Protein AF-A0A2M8SA38-F1 (afdb_monomer)

Secondary structure (DSSP, 8-state):
---S-----SSPPPHHHHHHHHHHHHTTS--GGGS---SS-----HHHHHHHHHHHHHHTT--TT-TTT-HHHHHHHHHHHHHHHHHTT--TT------SSHHHHHHHHHHHHH-

Structure (mmCIF, N/CA/C/O backbone):
data_AF-A0A2M8SA38-F1
#
_entry.id   AF-A0A2M8SA38-F1
#
loop_
_atom_site.group_PDB
_atom_site.id
_atom_site.type_symbol
_atom_site.label_atom_id
_atom_site.label_alt_id
_atom_site.label_comp_id
_atom_site.label_asym_id
_atom_site.label_entity_id
_atom_site.label_seq_id
_atom_site.pdbx_PDB_ins_code
_atom_site.Cartn_x
_atom_site.Cartn_y
_atom_site.Cartn_z
_atom_site.occupancy
_atom_site.B_iso_or_equiv
_atom_site.auth_seq_id
_atom_site.auth_comp_id
_atom_site.auth_asym_id
_atom_site.auth_atom_id
_atom_site.pdbx_PDB_model_num
ATOM 1 N N . MET A 1 1 ? -2.629 -18.648 -23.300 1.00 51.19 1 MET A N 1
ATOM 2 C CA . MET A 1 1 ? -1.494 -18.532 -22.359 1.00 51.19 1 MET A CA 1
ATOM 3 C C . MET A 1 1 ? -0.257 -18.983 -23.109 1.00 51.19 1 MET A C 1
ATOM 5 O O . MET A 1 1 ? -0.339 -20.027 -23.747 1.00 51.19 1 MET A O 1
ATOM 9 N N . SER A 1 2 ? 0.816 -18.188 -23.140 1.00 58.19 2 SER A N 1
ATOM 10 C CA . SER A 1 2 ? 2.061 -18.626 -23.776 1.00 58.19 2 SER A CA 1
ATOM 11 C C . SER A 1 2 ? 2.614 -19.830 -23.012 1.00 58.19 2 SER A C 1
ATOM 13 O O . SER A 1 2 ? 2.651 -19.846 -21.786 1.00 58.19 2 SER A O 1
ATOM 15 N N . THR A 1 3 ? 2.986 -20.866 -23.752 1.00 64.19 3 THR A N 1
ATOM 16 C CA . THR A 1 3 ? 3.546 -22.127 -23.243 1.00 64.19 3 THR A CA 1
ATOM 17 C C . THR A 1 3 ? 5.070 -22.083 -23.095 1.00 64.19 3 THR A C 1
ATOM 19 O O . THR A 1 3 ? 5.690 -23.110 -22.839 1.00 64.19 3 THR A O 1
ATOM 22 N N . GLU A 1 4 ? 5.692 -20.917 -23.273 1.00 79.88 4 GLU A N 1
ATOM 23 C CA . GLU A 1 4 ? 7.136 -20.748 -23.117 1.00 79.88 4 GLU A CA 1
ATOM 24 C C . GLU A 1 4 ? 7.517 -20.530 -21.651 1.00 79.88 4 GLU A C 1
ATOM 26 O O . GLU A 1 4 ? 6.933 -19.704 -20.948 1.00 79.88 4 GLU A O 1
ATOM 31 N N . ILE A 1 5 ? 8.537 -21.262 -21.202 1.00 83.12 5 ILE A N 1
ATOM 32 C CA . ILE A 1 5 ? 9.162 -21.050 -19.898 1.00 83.12 5 ILE A CA 1
ATOM 33 C C . ILE A 1 5 ? 9.944 -19.737 -19.971 1.00 83.12 5 ILE A C 1
ATOM 35 O O . ILE A 1 5 ? 10.973 -19.649 -20.637 1.00 83.12 5 ILE A O 1
ATOM 39 N N . LEU A 1 6 ? 9.454 -18.716 -19.272 1.00 89.81 6 LEU A N 1
ATOM 40 C CA . LEU A 1 6 ? 10.158 -17.447 -19.123 1.00 89.81 6 LEU A CA 1
ATOM 41 C C . LEU A 1 6 ? 11.369 -17.634 -18.196 1.00 89.81 6 LEU A C 1
ATOM 43 O O . LEU A 1 6 ? 11.234 -18.121 -17.075 1.00 89.81 6 LEU A O 1
ATOM 47 N N . SER A 1 7 ? 12.552 -17.220 -18.652 1.00 93.19 7 SER A N 1
ATOM 48 C CA . SER A 1 7 ? 13.783 -17.178 -17.852 1.00 93.19 7 SER A CA 1
ATOM 49 C C . SER A 1 7 ? 14.232 -15.738 -17.613 1.00 93.19 7 SER A C 1
ATOM 51 O O . SER A 1 7 ? 13.957 -14.857 -18.429 1.00 93.19 7 SER A O 1
ATOM 53 N N . LEU A 1 8 ? 14.993 -15.496 -16.540 1.00 94.44 8 LEU A N 1
ATOM 54 C CA . LEU A 1 8 ? 15.639 -14.198 -16.337 1.00 94.44 8 LEU A CA 1
ATOM 55 C C . LEU A 1 8 ? 16.523 -13.859 -17.559 1.00 94.44 8 LEU A C 1
ATOM 57 O O . LEU A 1 8 ? 17.285 -14.724 -18.004 1.00 94.44 8 LEU A O 1
ATOM 61 N N . PRO A 1 9 ? 16.453 -12.635 -18.119 1.00 93.12 9 PRO A N 1
ATOM 62 C CA . 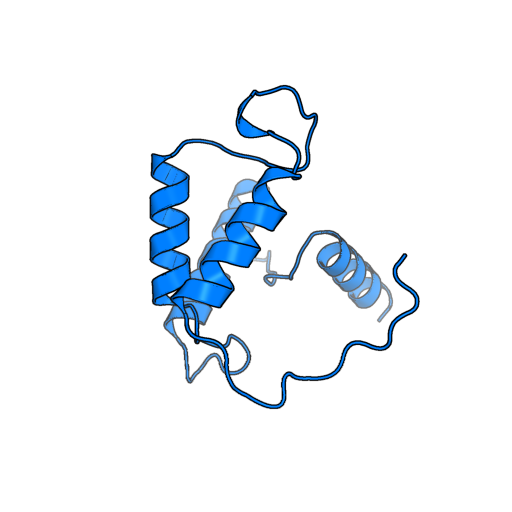PRO A 1 9 ? 17.306 -12.254 -19.236 1.00 93.12 9 PRO A CA 1
ATOM 63 C C . PRO A 1 9 ? 18.787 -12.388 -18.869 1.00 93.12 9 PRO A C 1
ATOM 65 O O . PRO A 1 9 ? 19.218 -11.901 -17.827 1.00 93.12 9 PRO A O 1
ATOM 68 N N . GLN A 1 10 ? 19.592 -12.984 -19.754 1.00 95.56 10 GLN A N 1
ATOM 69 C CA . GLN A 1 10 ? 21.042 -13.116 -19.536 1.00 95.56 10 GLN A CA 1
ATOM 70 C C . GLN A 1 10 ? 21.765 -11.762 -19.455 1.00 95.56 10 GLN A C 1
ATOM 72 O O . GLN A 1 10 ? 22.874 -11.674 -18.932 1.00 95.56 10 GLN A O 1
ATOM 77 N N . LYS A 1 11 ? 21.155 -10.702 -19.997 1.00 95.62 11 LYS A N 1
ATOM 78 C CA . LYS A 1 11 ? 21.671 -9.334 -19.966 1.00 95.62 11 LYS A CA 1
ATOM 79 C C . LYS A 1 11 ? 20.616 -8.407 -19.382 1.00 95.62 11 LYS A C 1
ATOM 81 O O . LYS A 1 11 ? 19.455 -8.452 -19.787 1.00 95.62 11 LYS A O 1
ATOM 86 N N . GLY A 1 12 ? 21.045 -7.550 -18.458 1.00 96.62 12 GLY A N 1
ATOM 87 C CA . GLY A 1 12 ? 20.200 -6.504 -17.900 1.00 96.62 12 GLY A CA 1
ATOM 88 C C . GLY A 1 12 ? 19.702 -5.568 -18.997 1.00 96.62 12 GLY A C 1
ATOM 89 O O . GLY A 1 12 ? 20.463 -5.156 -19.872 1.00 96.62 12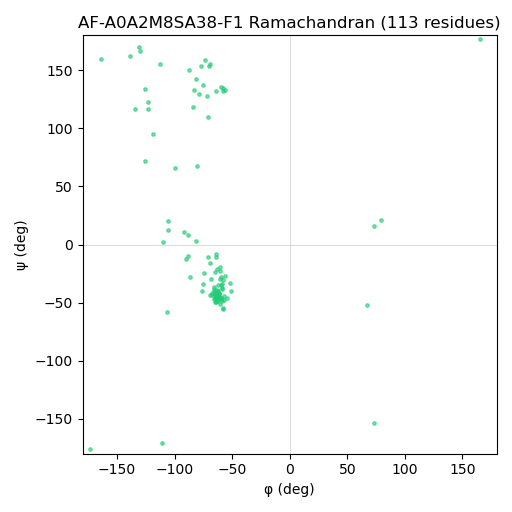 GLY A O 1
ATOM 90 N N . ARG A 1 13 ? 18.412 -5.246 -18.943 1.00 97.12 13 ARG A N 1
ATOM 91 C CA . ARG A 1 13 ? 17.785 -4.285 -19.849 1.00 97.12 13 ARG A CA 1
ATOM 92 C C . ARG A 1 13 ? 17.919 -2.881 -19.290 1.00 97.12 13 ARG A C 1
ATOM 94 O O . ARG A 1 13 ? 17.942 -2.672 -18.077 1.00 97.12 13 ARG A O 1
ATOM 101 N N . THR A 1 14 ? 17.978 -1.904 -20.177 1.00 98.12 14 THR A N 1
ATOM 102 C CA . THR A 1 14 ? 18.001 -0.500 -19.780 1.00 98.12 14 THR A CA 1
ATOM 103 C C . THR A 1 14 ? 16.646 -0.075 -19.211 1.00 98.12 14 THR A C 1
ATOM 105 O O . THR A 1 14 ? 15.587 -0.570 -19.607 1.00 98.12 14 THR A O 1
ATOM 108 N N . LYS A 1 15 ? 16.655 0.938 -18.334 1.00 98.12 15 LYS A N 1
ATOM 109 C CA . LYS A 1 15 ? 15.432 1.586 -17.826 1.00 98.12 15 LYS A CA 1
ATOM 110 C C . LYS A 1 15 ? 14.484 2.004 -18.959 1.00 98.12 15 LYS A C 1
ATOM 112 O O . LYS A 1 15 ? 13.272 1.863 -18.831 1.00 98.12 15 LYS A O 1
ATOM 117 N N . LYS A 1 16 ? 15.027 2.519 -20.070 1.00 98.44 16 LYS A N 1
ATOM 118 C CA . LYS A 1 16 ? 14.237 2.973 -21.224 1.00 98.44 16 LYS A CA 1
ATOM 119 C C . LYS A 1 16 ? 13.475 1.819 -21.872 1.00 98.44 16 LYS A C 1
ATOM 121 O O . LYS A 1 16 ? 12.291 1.982 -22.153 1.00 98.44 16 LYS A O 1
ATOM 126 N N . GLU A 1 17 ? 14.136 0.683 -22.084 1.00 97.94 17 GLU A N 1
ATOM 127 C CA . GLU A 1 17 ? 13.528 -0.508 -22.690 1.00 97.94 17 GLU A CA 1
ATOM 128 C C . GLU A 1 17 ? 12.430 -1.090 -21.800 1.00 97.94 17 GLU A C 1
ATOM 130 O O . GLU A 1 17 ? 11.340 -1.361 -22.294 1.00 97.94 17 GLU A O 1
ATOM 135 N N . ILE A 1 18 ? 12.691 -1.218 -20.494 1.00 97.75 18 ILE A N 1
ATOM 136 C CA . ILE A 1 18 ? 11.719 -1.749 -19.524 1.00 97.75 18 ILE A CA 1
ATOM 137 C C . ILE A 1 18 ? 10.467 -0.866 -19.488 1.00 97.75 18 ILE A C 1
ATOM 139 O O . ILE A 1 18 ? 9.351 -1.347 -19.661 1.00 97.75 18 ILE A O 1
ATOM 143 N N . LEU A 1 19 ? 10.642 0.449 -19.327 1.00 98.25 19 LEU A N 1
ATOM 144 C CA . LEU A 1 19 ? 9.505 1.364 -19.235 1.00 98.25 19 LEU A CA 1
ATOM 145 C C . LEU A 1 19 ? 8.732 1.491 -20.556 1.00 98.25 19 LEU A C 1
ATOM 147 O O . LEU A 1 19 ? 7.539 1.780 -20.530 1.00 98.25 19 LEU A O 1
ATOM 151 N N . ALA A 1 20 ? 9.391 1.327 -21.708 1.00 98.25 20 ALA A N 1
ATOM 152 C CA . ALA A 1 20 ? 8.713 1.334 -23.003 1.00 98.25 20 ALA A CA 1
ATOM 153 C C . ALA A 1 20 ? 7.793 0.118 -23.158 1.00 98.25 20 ALA A C 1
ATOM 155 O O . ALA A 1 20 ? 6.647 0.284 -23.567 1.00 98.25 20 ALA A O 1
ATOM 156 N N . GLU A 1 21 ? 8.263 -1.066 -22.768 1.00 97.00 21 GLU A N 1
ATOM 157 C CA . GLU A 1 21 ? 7.443 -2.278 -22.781 1.00 97.00 21 GLU A CA 1
ATOM 158 C C . GLU A 1 21 ? 6.261 -2.182 -21.815 1.00 97.00 21 GLU A C 1
ATOM 160 O O . GLU A 1 21 ? 5.135 -2.457 -22.214 1.00 97.00 21 GLU A O 1
ATOM 165 N N . MET A 1 22 ? 6.480 -1.716 -20.580 1.00 97.69 22 MET A N 1
ATOM 166 C CA . MET A 1 22 ? 5.392 -1.544 -19.607 1.00 97.69 22 MET A CA 1
ATOM 167 C C . MET A 1 22 ? 4.303 -0.588 -20.117 1.00 97.69 22 MET A C 1
ATOM 169 O O . MET A 1 22 ? 3.120 -0.833 -19.896 1.00 97.69 22 MET A O 1
ATOM 173 N N . ARG A 1 23 ? 4.682 0.490 -20.823 1.00 97.69 23 ARG A N 1
ATOM 174 C CA . ARG A 1 23 ? 3.715 1.405 -21.455 1.00 97.69 23 ARG A CA 1
ATOM 175 C C . ARG A 1 23 ? 2.927 0.724 -22.572 1.00 97.69 23 ARG A C 1
ATOM 177 O O . ARG A 1 23 ? 1.708 0.821 -22.572 1.00 97.69 23 ARG A O 1
ATOM 184 N N . ALA A 1 24 ? 3.606 0.002 -23.463 1.00 97.62 24 ALA A N 1
ATOM 185 C CA . ALA A 1 24 ? 2.945 -0.734 -24.540 1.00 97.62 24 ALA A CA 1
ATOM 186 C C . ALA A 1 24 ? 2.004 -1.832 -24.004 1.00 97.62 24 ALA A C 1
ATOM 188 O O . ALA A 1 24 ? 0.937 -2.066 -24.566 1.00 97.62 24 ALA A O 1
ATOM 189 N N . ALA A 1 25 ? 2.360 -2.484 -22.893 1.00 96.81 25 ALA A N 1
ATOM 190 C CA . ALA A 1 25 ? 1.476 -3.424 -22.209 1.00 96.81 25 ALA A CA 1
ATOM 191 C C . ALA A 1 25 ? 0.229 -2.709 -21.661 1.00 96.81 25 ALA A C 1
ATOM 193 O O . ALA A 1 25 ? -0.885 -3.113 -21.990 1.00 96.81 25 ALA A O 1
ATOM 194 N N . ARG A 1 26 ? 0.412 -1.593 -20.936 1.00 95.06 26 ARG A N 1
ATOM 195 C CA . ARG A 1 26 ? -0.684 -0.761 -20.399 1.00 95.06 26 ARG A CA 1
ATOM 196 C C . ARG A 1 26 ? -1.652 -0.271 -21.483 1.00 95.06 26 ARG A C 1
ATOM 198 O O . ARG A 1 26 ? -2.829 -0.037 -21.211 1.00 95.06 26 ARG A O 1
ATOM 205 N N . ASP A 1 27 ? -1.204 -0.119 -22.728 1.00 94.19 27 ASP A N 1
ATOM 206 C CA . ASP A 1 27 ? -2.091 0.287 -23.822 1.00 94.19 27 ASP A CA 1
ATOM 207 C C . ASP A 1 27 ? -3.239 -0.704 -24.074 1.00 94.19 27 ASP A C 1
ATOM 209 O O . ASP A 1 27 ? -4.295 -0.275 -24.548 1.00 94.19 27 ASP A O 1
ATOM 213 N N . HIS A 1 28 ? -3.076 -1.966 -23.672 1.00 94.88 28 HIS A N 1
ATOM 214 C CA . HIS A 1 28 ? -4.090 -3.018 -23.760 1.00 94.88 28 HIS A CA 1
ATOM 215 C C . HIS A 1 28 ? -5.017 -3.082 -22.537 1.00 94.88 28 HIS A C 1
ATOM 217 O O . HIS A 1 28 ? -6.024 -3.791 -22.580 1.00 94.88 28 HIS A O 1
ATOM 223 N N . ASP A 1 29 ? -4.709 -2.345 -21.466 1.00 93.44 29 ASP A N 1
ATOM 224 C CA . ASP A 1 29 ? -5.567 -2.277 -20.288 1.00 93.44 29 ASP A CA 1
ATOM 225 C C . ASP A 1 29 ? -6.859 -1.518 -20.598 1.00 93.44 29 ASP A C 1
ATOM 227 O O . ASP A 1 29 ? -6.929 -0.645 -21.477 1.00 93.44 29 ASP A O 1
ATOM 231 N N . ILE A 1 30 ? -7.894 -1.825 -19.818 1.00 91.69 30 ILE A N 1
ATOM 232 C CA . ILE A 1 30 ? -9.164 -1.114 -19.880 1.00 91.69 30 ILE A CA 1
ATOM 233 C C . ILE A 1 30 ? -8.949 0.383 -19.609 1.00 91.69 30 ILE A C 1
ATOM 235 O O . ILE A 1 30 ? -8.275 0.769 -18.655 1.00 91.69 30 ILE A O 1
ATOM 239 N N . LYS A 1 31 ? -9.535 1.240 -20.452 1.00 89.75 31 LYS A N 1
ATOM 240 C CA . LYS A 1 31 ? -9.447 2.705 -20.323 1.00 89.75 31 LYS A CA 1
ATOM 241 C C . LYS A 1 31 ? -10.449 3.207 -19.286 1.00 89.75 31 LYS A C 1
ATOM 243 O O . LYS A 1 31 ? -11.452 3.833 -19.632 1.00 89.75 31 LYS A O 1
ATOM 248 N N . TRP A 1 32 ? -10.217 2.854 -18.024 1.00 91.31 32 TRP A N 1
ATOM 249 C CA . TRP A 1 32 ? -11.110 3.175 -16.907 1.00 91.31 32 TRP A CA 1
ATOM 250 C C . TRP A 1 32 ? -11.301 4.684 -16.731 1.00 91.31 32 TRP A C 1
ATOM 252 O O . TRP A 1 32 ? -12.389 5.114 -16.349 1.00 91.31 32 TRP A O 1
ATOM 262 N N . GLU A 1 33 ? -10.316 5.491 -17.130 1.00 87.19 33 GLU A N 1
ATOM 263 C CA . GLU A 1 33 ? -10.373 6.955 -17.117 1.00 87.19 33 GLU A CA 1
ATOM 264 C C . GLU A 1 33 ? -11.503 7.509 -18.012 1.00 87.19 33 GLU A C 1
ATOM 266 O O . GLU A 1 33 ? -11.956 8.634 -17.831 1.00 87.19 33 GLU A O 1
ATOM 271 N N . GLN A 1 34 ? -12.012 6.718 -18.966 1.00 87.38 34 GLN A N 1
ATOM 272 C CA . GLN A 1 34 ? -13.141 7.097 -19.827 1.00 87.38 34 GLN A CA 1
ATOM 273 C C . GLN A 1 34 ? -14.515 6.898 -19.159 1.00 87.38 34 GLN A C 1
ATOM 275 O O . GLN A 1 34 ? -15.542 7.082 -19.817 1.00 87.38 34 GLN A O 1
ATOM 280 N N . GLY A 1 35 ? -14.554 6.479 -17.887 1.00 76.25 35 GLY A N 1
ATOM 281 C CA . GLY A 1 35 ? -15.771 6.377 -17.074 1.00 76.25 35 GLY A CA 1
ATOM 282 C C . GLY A 1 35 ? -16.705 5.215 -17.430 1.00 76.25 35 GLY A C 1
ATOM 283 O O . GLY A 1 35 ? -17.868 5.222 -17.039 1.00 76.25 35 GLY A O 1
ATOM 284 N N . ARG A 1 36 ? -16.233 4.217 -18.189 1.00 72.12 36 ARG A N 1
ATOM 285 C CA . ARG A 1 36 ? -17.061 3.089 -18.678 1.00 72.12 36 ARG A CA 1
ATOM 286 C C . ARG A 1 36 ? -16.810 1.770 -17.947 1.00 72.12 36 ARG A C 1
ATOM 288 O O . ARG A 1 36 ? -17.098 0.705 -18.487 1.00 72.12 36 ARG A O 1
ATOM 295 N N . VAL A 1 37 ? -16.247 1.833 -16.744 1.00 82.19 37 VAL A N 1
ATOM 296 C CA . VAL A 1 37 ? -15.880 0.659 -15.946 1.00 82.19 37 VAL A CA 1
ATOM 297 C C . VAL A 1 37 ? -16.581 0.749 -14.602 1.00 82.19 37 VAL A C 1
ATOM 299 O O . VAL A 1 37 ? -16.432 1.735 -13.889 1.00 82.19 37 VAL A O 1
ATOM 302 N N . PHE A 1 38 ? -17.375 -0.268 -14.272 1.00 79.12 38 PHE A N 1
ATOM 303 C CA . PHE A 1 38 ? -18.017 -0.363 -12.967 1.00 79.12 38 PHE A CA 1
ATOM 304 C C . PHE A 1 38 ? -17.049 -0.996 -11.959 1.00 79.12 38 PHE A C 1
ATOM 306 O O . PHE A 1 38 ? -16.640 -2.146 -12.129 1.00 79.12 38 PHE A O 1
ATOM 313 N N . GLY A 1 39 ? -16.699 -0.250 -10.910 1.00 84.62 39 GLY A N 1
ATOM 314 C CA . GLY A 1 39 ? -15.748 -0.683 -9.884 1.00 84.62 39 GLY A CA 1
ATOM 315 C C . GLY A 1 39 ? -14.291 -0.696 -10.365 1.00 84.62 39 GLY A C 1
ATOM 316 O O . GLY A 1 39 ? -13.919 0.031 -11.282 1.00 84.62 39 GLY A O 1
ATOM 317 N N . LEU A 1 40 ? -13.472 -1.546 -9.735 1.00 88.38 40 LEU A N 1
ATOM 318 C CA . LEU A 1 40 ? -12.035 -1.773 -9.988 1.00 88.38 40 LEU A CA 1
ATOM 319 C C . LEU A 1 40 ? -11.102 -0.603 -9.642 1.00 88.38 40 LEU A C 1
ATOM 321 O O . LEU A 1 40 ? -10.145 -0.812 -8.900 1.00 88.38 40 LEU A O 1
ATOM 325 N N . VAL A 1 41 ? -11.371 0.606 -10.140 1.00 91.19 41 VAL A N 1
ATOM 326 C CA . VAL A 1 41 ? -10.550 1.799 -9.886 1.00 91.19 41 VAL A CA 1
ATOM 327 C C . VAL A 1 41 ? -11.411 2.900 -9.272 1.00 91.19 41 VAL A C 1
ATOM 329 O O . VAL A 1 41 ? -12.334 3.404 -9.904 1.00 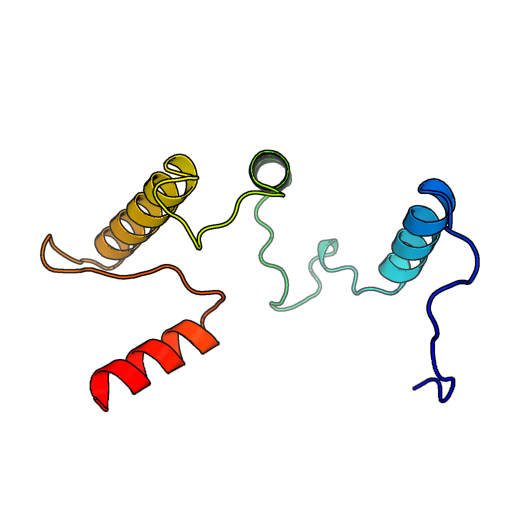91.19 41 VAL A O 1
ATOM 332 N N . TYR A 1 42 ? -11.092 3.284 -8.035 1.00 89.88 42 TYR A N 1
ATOM 333 C CA . TYR A 1 42 ? -11.791 4.328 -7.278 1.00 89.88 42 TYR A CA 1
ATOM 334 C C . TYR A 1 42 ? -11.009 5.647 -7.336 1.00 89.88 42 TYR A C 1
ATOM 336 O O . TYR A 1 42 ? -10.461 6.103 -6.336 1.00 89.88 42 TYR A O 1
ATOM 344 N N . HIS A 1 43 ? -10.908 6.230 -8.532 1.00 90.62 43 HIS A N 1
ATOM 345 C CA . HIS A 1 43 ? -10.243 7.519 -8.733 1.00 90.62 43 HIS A CA 1
ATOM 346 C C . HIS A 1 43 ? -11.122 8.680 -8.247 1.00 90.62 43 HIS A C 1
ATOM 348 O O . HIS A 1 43 ? -12.326 8.702 -8.503 1.00 90.62 43 HIS A O 1
ATOM 354 N N . ILE A 1 44 ? -10.501 9.644 -7.562 1.00 89.38 44 ILE A N 1
ATOM 355 C CA . ILE A 1 44 ? -11.168 10.837 -7.020 1.00 89.38 44 ILE A CA 1
ATOM 356 C C . ILE A 1 44 ? -10.797 12.071 -7.846 1.00 89.38 44 ILE A C 1
ATOM 358 O O . ILE A 1 44 ? -11.679 12.750 -8.368 1.00 89.38 44 ILE A O 1
ATOM 362 N N . SER A 1 45 ? -9.500 12.371 -7.944 1.00 93.75 45 SER A N 1
ATOM 363 C CA . SER A 1 45 ? -8.964 13.480 -8.735 1.00 93.75 45 SER A CA 1
ATOM 364 C C . SER A 1 45 ? -7.459 13.318 -8.962 1.00 93.75 45 SER A C 1
ATOM 366 O O . SER A 1 45 ? -6.770 12.650 -8.188 1.00 93.75 45 SER A O 1
ATOM 368 N N . ASP A 1 46 ? -6.927 13.992 -9.984 1.00 94.56 46 ASP A N 1
ATOM 369 C CA . ASP A 1 46 ? -5.483 14.029 -10.261 1.00 94.56 46 ASP A CA 1
ATOM 370 C C . ASP A 1 46 ? -4.668 14.636 -9.106 1.00 94.56 46 ASP A C 1
ATOM 372 O O . ASP A 1 46 ? -3.512 14.269 -8.893 1.00 94.56 46 ASP A O 1
ATOM 376 N N . GLU A 1 47 ? -5.262 15.558 -8.343 1.00 97.50 47 GLU A N 1
ATOM 377 C CA . GLU A 1 47 ? -4.644 16.148 -7.152 1.00 97.50 47 GLU A CA 1
ATOM 378 C C . GLU A 1 47 ? -4.377 15.081 -6.083 1.00 97.50 47 GLU A C 1
ATOM 380 O O . GLU A 1 47 ? -3.251 14.966 -5.592 1.00 97.50 47 GLU A O 1
ATOM 385 N N . ILE A 1 48 ? -5.383 14.253 -5.782 1.00 96.94 48 ILE A N 1
ATOM 386 C CA . ILE A 1 48 ? -5.242 13.141 -4.836 1.00 96.94 48 ILE A CA 1
ATOM 387 C C . ILE A 1 48 ? -4.256 12.104 -5.376 1.00 96.94 48 ILE A C 1
ATOM 389 O O . ILE A 1 48 ? -3.378 11.658 -4.639 1.00 96.94 48 ILE A O 1
ATOM 393 N N . ASP A 1 49 ? -4.323 11.765 -6.664 1.00 95.81 49 ASP A N 1
ATOM 394 C CA . ASP A 1 49 ? -3.382 10.820 -7.270 1.00 95.81 49 ASP A CA 1
ATOM 395 C C . ASP A 1 49 ? -1.924 11.293 -7.152 1.00 95.81 49 ASP A C 1
ATOM 397 O O . ASP A 1 49 ? -1.023 10.477 -6.947 1.00 95.81 49 ASP A O 1
ATOM 401 N N . ASN A 1 50 ? -1.666 12.596 -7.285 1.00 97.81 50 ASN A N 1
ATOM 402 C CA . ASN A 1 50 ? -0.323 13.156 -7.132 1.00 97.81 50 ASN A CA 1
ATOM 403 C C . ASN A 1 50 ? 0.162 13.090 -5.682 1.00 97.81 50 ASN A C 1
ATOM 405 O O . ASN A 1 50 ? 1.291 12.652 -5.452 1.00 97.81 50 ASN A O 1
ATOM 409 N N . LEU A 1 51 ? -0.700 13.424 -4.719 1.00 98.00 51 LEU A N 1
ATOM 410 C CA . LEU A 1 51 ? -0.402 13.270 -3.294 1.00 98.00 51 LEU A CA 1
ATOM 411 C C . LEU A 1 51 ? -0.043 11.814 -2.950 1.00 98.00 51 LEU A C 1
ATOM 413 O O . LEU A 1 51 ? 0.970 11.557 -2.299 1.00 98.00 51 LEU A O 1
ATOM 417 N N . LEU A 1 52 ? -0.841 10.851 -3.423 1.00 97.50 52 LEU A N 1
ATOM 418 C CA . LEU A 1 52 ? -0.609 9.426 -3.170 1.00 97.50 52 LEU A CA 1
ATOM 419 C C . LEU A 1 52 ? 0.705 8.937 -3.798 1.00 97.50 52 LEU A C 1
ATOM 421 O O . LEU A 1 52 ? 1.446 8.187 -3.160 1.00 97.50 52 LEU A O 1
ATOM 425 N N . LYS A 1 53 ? 1.030 9.376 -5.023 1.00 98.19 53 LYS A N 1
ATOM 426 C CA . LYS A 1 53 ? 2.305 9.044 -5.688 1.00 98.19 53 LYS A CA 1
ATOM 427 C C . LYS A 1 53 ? 3.507 9.604 -4.932 1.00 98.19 53 LYS A C 1
ATOM 429 O O . LYS A 1 53 ? 4.523 8.913 -4.824 1.00 98.19 53 LYS A O 1
ATOM 434 N N . GLU A 1 54 ? 3.408 10.830 -4.424 1.00 98.50 54 GLU A N 1
ATOM 435 C CA . GLU A 1 54 ? 4.472 11.460 -3.639 1.00 98.50 54 GLU A CA 1
ATOM 436 C C . GLU A 1 54 ? 4.700 10.711 -2.323 1.00 98.50 54 GLU A C 1
ATOM 438 O O . GLU A 1 54 ? 5.827 10.292 -2.051 1.00 98.50 54 GLU A O 1
ATOM 443 N N . ALA A 1 55 ? 3.632 10.437 -1.568 1.00 97.94 55 ALA A N 1
ATOM 444 C CA . ALA A 1 55 ? 3.707 9.671 -0.325 1.00 97.94 55 ALA A CA 1
ATOM 445 C C . ALA A 1 55 ? 4.277 8.260 -0.552 1.00 97.94 55 ALA A C 1
ATOM 447 O O . ALA A 1 55 ? 5.189 7.834 0.155 1.00 97.94 55 ALA A O 1
ATOM 448 N N . PHE A 1 56 ? 3.804 7.548 -1.580 1.00 97.44 56 PHE A N 1
ATOM 449 C CA . PHE A 1 56 ? 4.324 6.223 -1.918 1.00 97.44 56 PHE A CA 1
ATOM 450 C C . PHE A 1 56 ? 5.811 6.263 -2.276 1.00 97.44 56 PHE A C 1
ATOM 452 O O . PHE A 1 56 ? 6.578 5.427 -1.812 1.00 97.44 56 PHE A O 1
ATOM 459 N N . THR A 1 57 ? 6.238 7.242 -3.076 1.00 98.06 57 THR A N 1
ATOM 460 C CA . THR A 1 57 ? 7.650 7.373 -3.463 1.00 98.06 57 THR A CA 1
ATOM 461 C C . THR A 1 57 ? 8.528 7.700 -2.255 1.00 98.06 57 THR A C 1
ATOM 463 O O . THR A 1 57 ? 9.640 7.182 -2.157 1.00 98.06 57 THR A O 1
ATOM 466 N N . MET A 1 58 ? 8.024 8.512 -1.320 1.00 97.81 58 MET A N 1
ATOM 467 C CA . MET A 1 58 ? 8.713 8.864 -0.077 1.00 97.81 58 MET A CA 1
ATOM 468 C C . MET A 1 58 ? 8.991 7.634 0.798 1.00 97.81 58 MET A C 1
ATOM 470 O O . MET A 1 58 ? 10.093 7.500 1.321 1.00 97.81 58 MET A O 1
ATOM 474 N N . PHE A 1 59 ? 8.028 6.714 0.897 1.00 96.38 59 PHE A N 1
ATOM 475 C CA . PHE A 1 59 ? 8.102 5.529 1.761 1.00 96.38 59 PHE A CA 1
ATOM 476 C C . PHE A 1 59 ? 8.360 4.216 1.003 1.00 96.38 59 PHE A C 1
ATOM 478 O O . PHE A 1 59 ? 8.253 3.136 1.577 1.00 96.38 59 PHE A O 1
ATOM 485 N N . PHE A 1 60 ? 8.736 4.292 -0.279 1.00 97.06 60 PHE A N 1
ATOM 486 C CA . PHE A 1 60 ? 8.790 3.159 -1.217 1.00 97.06 60 PHE A CA 1
ATOM 487 C C . PHE A 1 60 ? 9.584 1.942 -0.716 1.00 97.06 60 PHE A C 1
ATOM 489 O O . PHE A 1 60 ? 9.272 0.808 -1.070 1.00 97.06 60 PHE A O 1
ATOM 496 N N . ALA A 1 61 ? 10.632 2.181 0.075 1.00 95.19 61 ALA A N 1
ATOM 497 C CA . ALA A 1 61 ? 11.536 1.149 0.579 1.00 95.19 61 ALA A CA 1
ATOM 498 C C . ALA A 1 61 ? 11.402 0.890 2.092 1.00 95.19 61 ALA A C 1
ATOM 500 O O . ALA A 1 61 ? 12.166 0.089 2.637 1.00 95.19 61 ALA A O 1
ATOM 501 N N . GLU A 1 62 ? 10.485 1.570 2.784 1.00 94.62 62 GLU A N 1
ATOM 502 C CA . GLU A 1 62 ? 10.279 1.371 4.220 1.00 94.62 62 GLU A CA 1
ATOM 503 C C . GLU A 1 62 ? 9.486 0.087 4.500 1.00 94.62 62 GLU A C 1
ATOM 505 O O . GLU A 1 62 ? 8.729 -0.401 3.660 1.00 94.62 62 GLU A O 1
ATOM 510 N N . ASN A 1 63 ? 9.680 -0.496 5.686 1.00 94.25 63 ASN A N 1
ATOM 511 C CA . ASN A 1 63 ? 9.120 -1.803 6.029 1.00 94.25 63 ASN A CA 1
ATOM 512 C C . ASN A 1 63 ? 8.475 -1.801 7.424 1.00 94.25 63 ASN A C 1
ATOM 514 O O . ASN A 1 63 ? 9.169 -1.692 8.434 1.00 94.25 63 ASN A O 1
ATOM 518 N N . GLY A 1 64 ? 7.158 -2.023 7.480 1.00 90.62 64 GLY A N 1
ATOM 519 C CA . GLY A 1 64 ? 6.373 -2.074 8.721 1.00 90.62 64 GLY A CA 1
ATOM 520 C C . GLY A 1 64 ? 6.725 -3.217 9.687 1.00 90.62 64 GLY A C 1
ATOM 521 O O . GLY A 1 64 ? 6.267 -3.211 10.826 1.00 90.62 64 GLY A O 1
ATOM 522 N N . LEU A 1 65 ? 7.573 -4.178 9.293 1.00 94.56 65 LEU A N 1
ATOM 523 C CA . LEU A 1 65 ? 7.992 -5.294 10.154 1.00 94.56 65 LEU A CA 1
ATOM 524 C C . LEU A 1 65 ? 8.699 -4.832 11.437 1.00 94.56 65 LEU A C 1
ATOM 526 O O . LEU A 1 65 ? 8.571 -5.481 12.474 1.00 94.56 65 LEU A O 1
ATOM 530 N N . ASN A 1 66 ? 9.467 -3.738 11.372 1.00 90.31 66 ASN A N 1
ATOM 531 C CA . ASN A 1 66 ? 10.170 -3.203 12.533 1.00 90.31 66 ASN A CA 1
ATOM 532 C C . ASN A 1 66 ? 9.70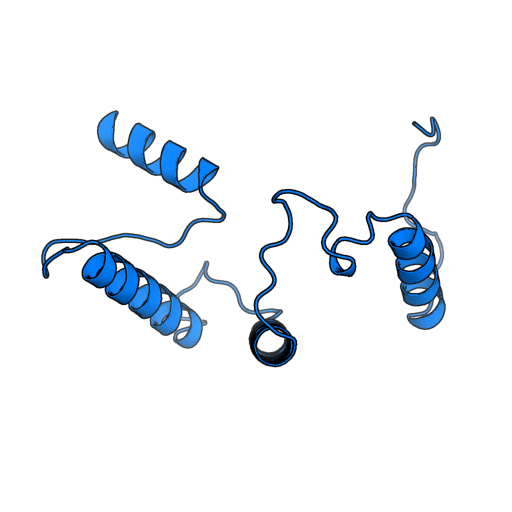8 -1.771 12.868 1.00 90.31 66 ASN A C 1
ATOM 534 O O . ASN A 1 66 ? 10.277 -0.802 12.354 1.00 90.31 66 ASN A O 1
ATOM 538 N N . PRO A 1 67 ? 8.745 -1.609 13.794 1.00 84.88 67 PRO A N 1
ATOM 539 C CA . PRO A 1 67 ? 8.186 -0.302 14.137 1.00 84.88 67 PRO A CA 1
ATOM 540 C C . PRO A 1 67 ? 9.154 0.608 14.910 1.00 84.88 67 PRO A C 1
ATOM 542 O O . PRO A 1 67 ? 8.857 1.789 15.089 1.00 84.88 67 PRO A O 1
ATOM 545 N N . THR A 1 68 ? 10.295 0.097 15.392 1.00 92.00 68 THR A N 1
ATOM 546 C CA . THR A 1 68 ? 11.345 0.943 15.989 1.00 92.00 68 THR A CA 1
ATOM 547 C C . THR A 1 68 ? 12.303 1.495 14.939 1.00 92.00 68 THR A C 1
ATOM 549 O O . THR A 1 68 ? 12.836 2.585 15.130 1.00 92.00 68 THR A O 1
ATOM 552 N N . ALA A 1 69 ? 12.486 0.786 13.821 1.00 95.19 69 ALA A N 1
ATOM 553 C CA . ALA A 1 69 ? 13.284 1.261 12.694 1.00 95.19 69 ALA A CA 1
ATOM 554 C C . ALA A 1 69 ? 12.544 2.326 11.868 1.00 95.19 69 ALA A C 1
ATOM 556 O O . ALA A 1 69 ? 13.178 3.258 11.380 1.00 95.19 69 ALA A O 1
ATOM 557 N N . PHE A 1 70 ? 11.214 2.217 11.759 1.00 96.12 70 PHE A N 1
ATOM 558 C CA . PHE A 1 70 ? 10.371 3.130 10.978 1.00 96.12 70 PHE A CA 1
ATOM 559 C C . PHE A 1 70 ? 9.237 3.722 11.838 1.00 96.12 70 PHE A C 1
ATOM 561 O O . PHE A 1 70 ? 8.067 3.357 11.687 1.00 96.12 70 PHE A O 1
ATOM 568 N N . PRO A 1 71 ? 9.554 4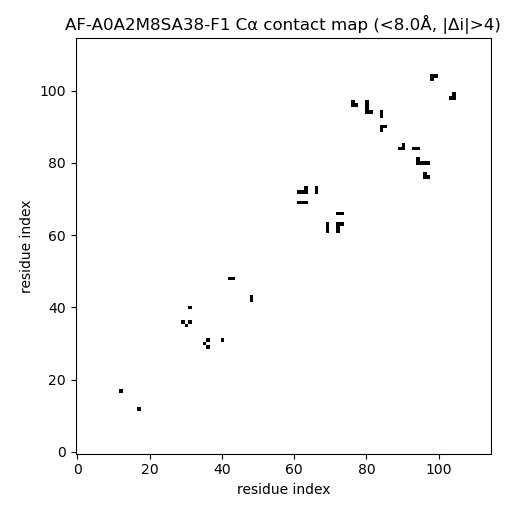.636 12.777 1.00 96.38 71 PRO A N 1
ATOM 569 C CA . PRO A 1 71 ? 8.552 5.233 13.664 1.00 96.38 71 PRO A CA 1
ATOM 570 C C . PRO A 1 71 ? 7.519 6.095 12.915 1.00 96.38 71 PRO A C 1
ATOM 572 O O . PRO A 1 71 ? 6.407 6.272 13.413 1.00 96.38 71 PRO A O 1
ATOM 575 N N . SER A 1 72 ? 7.865 6.601 11.725 1.00 96.56 72 SER A N 1
ATOM 576 C CA . SER A 1 72 ? 6.954 7.267 10.783 1.00 96.56 72 SER A CA 1
ATOM 577 C C . SER A 1 72 ? 5.796 6.355 10.382 1.00 96.56 72 SER A C 1
ATOM 579 O O . SER A 1 72 ? 4.641 6.724 10.584 1.00 96.56 72 SER A O 1
ATOM 581 N N . LEU A 1 73 ? 6.095 5.147 9.886 1.00 95.81 73 LEU A N 1
ATOM 582 C CA . LEU A 1 73 ? 5.077 4.172 9.486 1.00 95.81 73 LEU A CA 1
ATOM 583 C C . LEU A 1 73 ? 4.163 3.822 10.655 1.00 95.81 73 LEU A C 1
ATOM 585 O O . LEU A 1 73 ? 2.946 3.931 10.535 1.00 95.81 73 LEU A O 1
ATOM 589 N N . ARG A 1 74 ? 4.745 3.514 11.822 1.00 95.62 74 ARG A N 1
ATOM 590 C CA . ARG A 1 74 ? 3.972 3.222 13.037 1.00 95.62 74 ARG A CA 1
ATOM 591 C C . ARG A 1 74 ? 2.990 4.349 13.363 1.00 95.62 74 ARG A C 1
ATOM 593 O O . ARG A 1 74 ? 1.839 4.072 13.703 1.00 95.62 74 ARG A O 1
ATOM 600 N N . LYS A 1 75 ? 3.443 5.607 13.301 1.00 97.19 75 LYS A N 1
ATOM 601 C CA . LYS A 1 75 ? 2.591 6.776 13.541 1.00 97.19 75 LYS A CA 1
ATOM 602 C C . LYS A 1 75 ? 1.412 6.783 12.567 1.00 97.19 75 LYS A C 1
ATOM 604 O O . LYS A 1 75 ? 0.272 6.794 13.023 1.00 97.19 75 LYS A O 1
ATOM 609 N N . PHE A 1 76 ? 1.676 6.732 11.263 1.00 97.38 76 PHE A N 1
ATOM 610 C CA . PHE A 1 76 ? 0.623 6.835 10.252 1.00 97.38 76 PHE A CA 1
ATOM 611 C C . PHE A 1 76 ? -0.362 5.665 10.295 1.00 97.38 76 PHE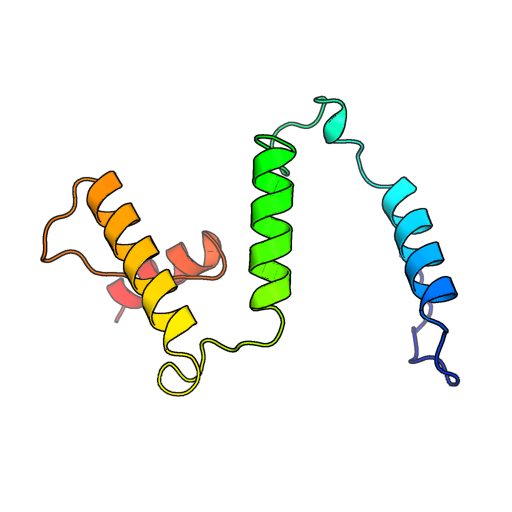 A C 1
ATOM 613 O O . PHE A 1 76 ? -1.566 5.892 10.234 1.00 97.38 76 PHE A O 1
ATOM 620 N N . GLU A 1 77 ? 0.108 4.430 10.483 1.00 96.81 77 GLU A N 1
ATOM 621 C CA . GLU A 1 77 ? -0.779 3.270 10.634 1.00 96.81 77 GLU A CA 1
ATOM 622 C C . GLU A 1 77 ? -1.687 3.411 11.864 1.00 96.81 77 GLU A C 1
ATOM 624 O O . GLU A 1 77 ? -2.891 3.164 11.781 1.00 96.81 77 GLU A O 1
ATOM 62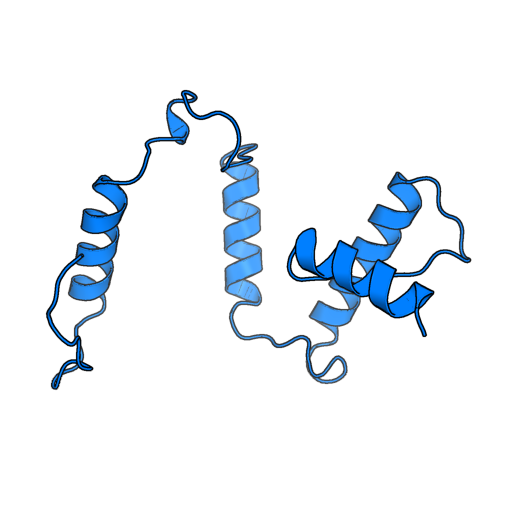9 N N . THR A 1 78 ? -1.137 3.874 12.992 1.00 96.69 78 THR A N 1
ATOM 630 C CA . THR A 1 78 ? -1.911 4.085 14.228 1.00 96.69 78 THR A CA 1
ATOM 631 C C . THR A 1 78 ? -2.956 5.188 14.048 1.00 96.69 78 THR A C 1
ATOM 633 O O . THR A 1 78 ? -4.099 5.034 14.478 1.00 96.69 78 THR A O 1
ATOM 636 N N . GLU A 1 79 ? -2.589 6.290 13.392 1.00 97.94 79 GLU A N 1
ATOM 637 C CA . GLU A 1 79 ? -3.497 7.405 13.107 1.00 97.94 79 GLU A CA 1
ATOM 638 C C . GLU A 1 79 ? -4.629 6.987 12.158 1.00 97.94 79 GLU A C 1
ATOM 640 O O . GLU A 1 79 ? -5.787 7.307 12.423 1.00 97.94 79 GLU A O 1
ATOM 645 N N . VAL A 1 80 ? -4.339 6.217 11.102 1.00 98.12 80 VAL A N 1
ATOM 646 C CA . VAL A 1 80 ? -5.366 5.699 10.177 1.00 98.12 80 VAL A CA 1
ATOM 647 C C . VAL A 1 80 ? -6.343 4.771 10.897 1.00 98.12 80 VAL A C 1
ATOM 649 O O . VAL A 1 80 ? -7.556 4.904 10.713 1.00 98.12 80 VAL A O 1
ATOM 652 N N . VAL A 1 81 ? -5.849 3.866 11.748 1.00 98.12 81 VAL A N 1
ATOM 653 C CA . VAL A 1 81 ? -6.714 2.988 12.553 1.00 98.12 81 VAL A CA 1
ATOM 654 C C . VAL A 1 81 ? -7.603 3.814 13.485 1.00 98.12 81 VAL A C 1
ATOM 656 O O . VAL A 1 81 ? -8.814 3.597 13.514 1.00 98.12 81 VAL A O 1
ATOM 659 N N . ALA A 1 82 ? -7.038 4.794 14.195 1.00 98.00 82 ALA A N 1
ATOM 660 C CA . ALA A 1 82 ? -7.791 5.639 15.121 1.00 98.00 82 ALA A CA 1
ATOM 661 C C . ALA A 1 82 ? -8.866 6.481 14.409 1.00 98.00 82 ALA A C 1
ATOM 663 O O . ALA A 1 82 ? -10.013 6.522 14.856 1.00 98.00 82 ALA A O 1
ATOM 664 N N . MET A 1 83 ? -8.530 7.106 13.274 1.00 98.50 83 MET A N 1
ATOM 665 C CA . MET A 1 83 ? -9.493 7.862 12.463 1.00 98.50 83 MET A CA 1
ATOM 666 C C . MET A 1 83 ? -10.610 6.964 11.920 1.00 98.50 83 MET A C 1
ATOM 668 O O . MET A 1 83 ? -11.773 7.362 11.932 1.00 98.50 83 MET A O 1
ATOM 672 N N . THR A 1 84 ? -10.284 5.741 11.492 1.00 98.31 84 THR A N 1
ATOM 673 C CA . THR A 1 84 ? -11.275 4.772 10.995 1.00 98.31 84 THR A CA 1
ATOM 674 C C . THR A 1 84 ? -12.202 4.294 12.113 1.00 98.31 84 THR A C 1
ATOM 676 O O . THR A 1 84 ? -13.413 4.220 11.913 1.00 98.31 84 THR A O 1
ATOM 679 N N . ALA A 1 85 ? -11.664 4.021 13.306 1.00 98.19 85 ALA A N 1
ATOM 680 C CA . ALA A 1 85 ? -12.464 3.663 14.474 1.00 98.19 85 ALA A CA 1
ATOM 681 C C . ALA A 1 85 ? -13.447 4.786 14.840 1.00 98.19 85 ALA A C 1
ATOM 683 O O . ALA A 1 85 ? -14.639 4.525 14.999 1.00 98.19 85 ALA A O 1
ATOM 684 N N . ALA A 1 86 ? -12.976 6.036 14.890 1.00 98.19 86 ALA A N 1
ATOM 685 C CA . ALA A 1 86 ? -13.825 7.196 15.157 1.00 98.19 86 ALA A CA 1
ATOM 686 C C . ALA A 1 86 ? -14.913 7.385 14.084 1.00 98.19 86 ALA A C 1
ATOM 688 O O . ALA A 1 86 ? -16.073 7.624 14.419 1.00 98.19 86 ALA A O 1
ATOM 689 N N . LEU A 1 87 ? -14.567 7.222 12.800 1.00 98.38 87 LEU A N 1
ATOM 690 C CA . LEU A 1 87 ? -15.512 7.309 11.680 1.00 98.38 87 LEU A CA 1
ATOM 691 C C . LEU A 1 87 ? -16.658 6.290 11.797 1.00 98.38 87 LEU A C 1
ATOM 693 O O . LEU A 1 87 ? -17.785 6.583 11.402 1.00 98.38 87 LEU A O 1
ATOM 697 N N . LEU A 1 88 ? -16.381 5.110 12.354 1.00 98.31 88 LEU A N 1
ATOM 698 C CA . LEU A 1 88 ? -17.353 4.031 12.552 1.00 98.31 88 LEU A CA 1
ATOM 699 C C . LEU A 1 88 ? -18.046 4.073 13.927 1.00 98.31 88 LEU A C 1
ATOM 701 O O . LEU A 1 88 ? -18.745 3.127 14.286 1.00 98.31 88 LEU A O 1
ATOM 705 N N . GLY A 1 89 ? -17.883 5.159 14.692 1.00 98.19 89 GLY A N 1
ATOM 706 C CA . GLY A 1 89 ? -18.539 5.352 15.989 1.00 98.19 89 GLY A CA 1
ATOM 707 C C . GLY A 1 89 ? -17.888 4.608 17.160 1.00 98.19 89 GLY A C 1
ATOM 708 O O . GLY A 1 89 ? -18.556 4.355 18.161 1.00 98.19 89 GLY A O 1
ATOM 709 N N . GLY A 1 90 ? -16.612 4.235 17.041 1.00 97.38 90 GLY A N 1
ATOM 710 C CA . GLY A 1 90 ? -15.832 3.622 18.116 1.00 97.38 90 GLY A CA 1
ATOM 711 C C . GLY A 1 90 ? -15.417 4.605 19.218 1.00 97.38 90 GLY A C 1
ATOM 712 O O . GLY A 1 90 ? -15.361 5.816 19.007 1.00 97.38 90 GLY A O 1
ATOM 713 N N . ASP A 1 91 ? -15.098 4.066 20.396 1.00 94.94 91 ASP A N 1
ATOM 714 C CA . ASP A 1 91 ? -14.587 4.798 21.561 1.00 94.94 91 ASP A CA 1
ATOM 715 C C . ASP A 1 91 ? -13.107 4.455 21.844 1.00 94.94 91 ASP A C 1
ATOM 717 O O . ASP A 1 91 ? -12.451 3.773 21.054 1.00 94.94 91 ASP A O 1
ATOM 721 N N . GLN A 1 92 ? -12.564 4.896 22.988 1.00 93.50 92 GLN A N 1
ATOM 722 C CA . GLN A 1 92 ? -11.174 4.595 23.364 1.00 93.50 92 GLN A CA 1
ATOM 723 C C . GLN A 1 92 ? -10.869 3.102 23.597 1.00 93.50 92 GLN A C 1
ATOM 725 O O . GLN A 1 92 ? -9.703 2.747 23.764 1.00 93.50 92 GLN A O 1
ATOM 730 N N . ASN A 1 93 ? -11.887 2.239 23.659 1.00 96.56 93 ASN A N 1
ATOM 731 C CA . ASN A 1 93 ? -11.712 0.800 23.841 1.00 96.56 93 ASN A CA 1
ATOM 732 C C . ASN A 1 93 ? -11.588 0.066 22.498 1.00 96.56 93 ASN A C 1
ATOM 734 O O . ASN A 1 93 ? -11.208 -1.106 22.477 1.00 96.56 93 ASN A O 1
ATOM 738 N N . VAL A 1 94 ? -11.893 0.732 21.380 1.00 97.44 94 VAL A N 1
ATOM 739 C CA . VAL A 1 94 ? -11.746 0.161 20.041 1.00 97.44 94 VAL A CA 1
ATOM 740 C C . VAL A 1 94 ? -10.281 0.212 19.612 1.00 97.44 94 VAL A C 1
ATOM 742 O O . VAL A 1 94 ? -9.628 1.252 19.656 1.00 97.44 94 VAL A O 1
ATOM 745 N N . CYS A 1 95 ? -9.764 -0.927 19.157 1.00 96.88 95 CYS A N 1
ATOM 746 C CA . CYS A 1 95 ? -8.422 -1.061 18.602 1.00 96.88 95 CYS A CA 1
ATOM 747 C C . CYS A 1 95 ? -8.458 -1.807 17.261 1.00 96.88 95 CYS A C 1
ATOM 749 O O . CYS A 1 95 ? -9.487 -2.357 16.864 1.00 96.88 95 CYS A O 1
ATOM 751 N N . GLY A 1 96 ? -7.335 -1.819 16.543 1.00 96.56 96 GLY A N 1
ATOM 752 C CA . GLY A 1 96 ? -7.239 -2.486 15.249 1.00 96.56 96 GLY A CA 1
ATOM 753 C C . GLY A 1 96 ? -5.823 -2.501 14.686 1.00 96.56 96 GLY A C 1
ATOM 754 O O . GLY A 1 96 ? -4.874 -2.054 15.331 1.00 96.56 96 GLY A O 1
ATOM 755 N N . ASN A 1 97 ? -5.695 -3.023 13.469 1.00 96.25 97 ASN A N 1
ATOM 756 C CA . ASN A 1 97 ? -4.466 -3.028 12.685 1.00 96.25 97 ASN A CA 1
ATOM 757 C C . ASN A 1 97 ? -4.771 -2.719 11.212 1.00 96.25 97 ASN A C 1
ATOM 759 O O . ASN A 1 97 ? -5.915 -2.812 10.763 1.00 96.25 97 ASN A O 1
ATOM 763 N N . ILE A 1 98 ? -3.735 -2.332 10.470 1.00 97.12 98 ILE A N 1
ATOM 764 C CA . ILE A 1 98 ? -3.787 -2.239 9.012 1.00 97.12 98 ILE A CA 1
ATOM 765 C C . ILE A 1 98 ? -3.582 -3.644 8.431 1.00 97.12 98 ILE A C 1
ATOM 767 O O . ILE A 1 98 ? -2.787 -4.429 8.944 1.00 97.12 98 ILE A O 1
ATOM 771 N N . THR A 1 99 ? -4.302 -3.951 7.352 1.00 97.69 99 THR A N 1
ATOM 772 C CA . T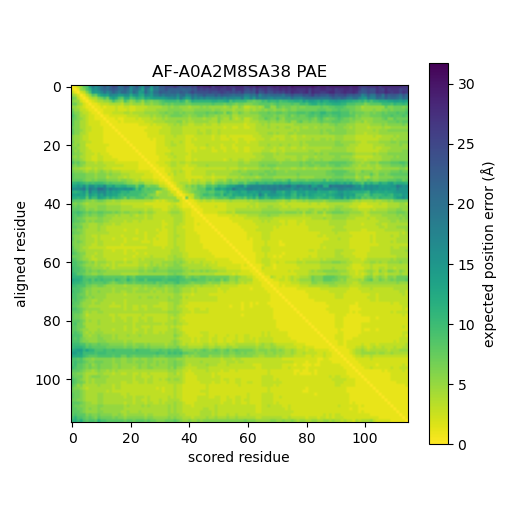HR A 1 99 ? -4.169 -5.199 6.583 1.00 97.69 99 THR A CA 1
ATOM 773 C C . THR A 1 99 ? -4.038 -4.870 5.096 1.00 97.69 99 THR A C 1
ATOM 775 O O . THR A 1 99 ? -4.315 -3.745 4.678 1.00 97.69 99 THR A O 1
ATOM 778 N N . THR A 1 100 ? -3.633 -5.838 4.278 1.00 97.19 100 THR A N 1
ATOM 779 C CA . THR A 1 100 ? -3.409 -5.660 2.832 1.00 97.19 100 THR A CA 1
ATOM 780 C C . THR A 1 100 ? -4.692 -5.443 2.025 1.00 97.19 100 THR A C 1
ATOM 782 O O . THR A 1 100 ? -4.641 -4.987 0.885 1.00 97.19 100 THR A O 1
ATOM 785 N N . GLY A 1 101 ? -5.855 -5.749 2.601 1.00 97.56 101 GLY A N 1
ATOM 786 C CA . GLY A 1 101 ? -7.157 -5.527 1.987 1.00 97.56 101 GLY A CA 1
ATOM 787 C C . GLY A 1 101 ? -8.270 -6.291 2.697 1.00 97.56 101 GLY A C 1
ATOM 788 O O . GLY A 1 101 ? -8.025 -7.089 3.601 1.00 97.56 101 GLY A O 1
ATOM 789 N N . GLY A 1 102 ? -9.512 -6.093 2.242 1.00 98.12 102 GLY A N 1
ATOM 790 C CA . GLY A 1 102 ? -10.698 -6.609 2.938 1.00 98.12 102 GLY A CA 1
ATOM 791 C C . GLY A 1 102 ? -10.723 -8.129 3.133 1.00 98.12 102 GLY A C 1
ATOM 792 O O . GLY A 1 102 ? -11.245 -8.604 4.136 1.00 98.12 102 GLY A O 1
ATOM 793 N N . THR A 1 103 ? -10.119 -8.907 2.226 1.00 98.56 103 THR A N 1
ATOM 794 C CA . THR A 1 103 ? -10.033 -10.370 2.396 1.00 98.56 103 THR A CA 1
ATOM 795 C C . THR A 1 103 ? -9.186 -10.742 3.614 1.00 98.56 103 THR A C 1
ATOM 797 O O . THR A 1 103 ? -9.616 -11.561 4.422 1.00 98.56 103 THR A O 1
ATOM 800 N N . GLU A 1 104 ? -8.018 -10.120 3.792 1.00 98.69 104 GLU A N 1
ATOM 801 C CA . GLU A 1 104 ? -7.187 -10.350 4.978 1.00 98.69 104 GLU A CA 1
ATOM 802 C C . GLU A 1 104 ? -7.883 -9.842 6.246 1.00 98.69 104 GLU A C 1
ATOM 804 O O . GLU A 1 104 ? -7.888 -10.553 7.248 1.00 98.69 104 GLU A O 1
ATOM 809 N N . SER A 1 105 ? -8.553 -8.682 6.196 1.00 98.62 105 SER A N 1
ATOM 810 C CA . SER A 1 105 ? -9.323 -8.172 7.342 1.00 98.62 105 SER A CA 1
ATOM 811 C C . SER A 1 105 ? -10.386 -9.175 7.815 1.00 98.62 105 SER A C 1
ATOM 813 O O . SER A 1 105 ? -10.505 -9.437 9.013 1.00 98.62 105 SER A O 1
ATOM 815 N N . LEU A 1 106 ? -11.128 -9.787 6.880 1.00 98.75 106 LEU A N 1
ATOM 816 C CA . LEU A 1 106 ? -12.123 -10.820 7.193 1.00 98.75 106 LEU A CA 1
ATOM 817 C C . LEU A 1 106 ? -11.475 -12.074 7.790 1.00 98.75 106 LEU A C 1
ATOM 819 O O . LEU A 1 106 ? -11.969 -12.607 8.784 1.00 98.75 106 LEU A O 1
ATOM 823 N N . LEU A 1 107 ? -10.357 -12.533 7.221 1.00 98.69 107 LEU A N 1
ATOM 824 C CA . LEU A 1 107 ? -9.629 -13.692 7.742 1.00 98.69 107 LEU A CA 1
ATOM 825 C C . LEU A 1 107 ? -9.113 -13.448 9.166 1.00 98.69 107 LEU A C 1
ATOM 827 O 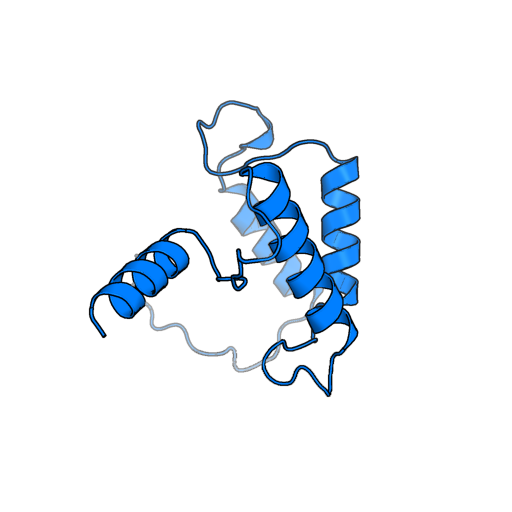O . LEU A 1 107 ? -9.243 -14.329 10.016 1.00 98.69 107 LEU A O 1
ATOM 831 N N . MET A 1 108 ? -8.581 -12.257 9.449 1.00 98.62 108 MET A N 1
ATOM 832 C CA . MET A 1 108 ? -8.093 -11.889 10.780 1.00 98.62 108 MET A CA 1
ATOM 833 C C . MET A 1 108 ? -9.218 -11.823 11.815 1.00 98.62 108 MET A C 1
ATOM 835 O O . MET A 1 108 ? -9.028 -12.289 12.941 1.00 98.62 108 MET A O 1
ATOM 839 N N . ALA A 1 109 ? -10.398 -11.326 11.437 1.00 98.38 109 ALA A N 1
ATOM 840 C CA . ALA A 1 109 ? -11.572 -11.327 12.308 1.00 98.38 109 ALA A CA 1
ATOM 841 C C . ALA A 1 109 ? -12.032 -12.758 12.640 1.00 98.38 109 ALA A C 1
ATOM 843 O O . ALA A 1 109 ? -12.196 -13.101 13.811 1.00 98.38 109 ALA A O 1
ATOM 844 N N . VAL A 1 110 ? -12.169 -13.620 11.626 1.00 98.62 110 VAL A N 1
ATOM 845 C CA . VAL A 1 110 ? -12.590 -15.021 11.813 1.00 98.62 110 VAL A CA 1
ATOM 846 C C . VAL A 1 110 ? -11.568 -15.803 12.635 1.00 98.62 110 VAL A C 1
ATOM 848 O O . VAL A 1 110 ? -11.949 -16.539 13.542 1.00 98.62 110 VAL A O 1
ATOM 851 N N . LYS A 1 111 ? -10.270 -15.636 12.354 1.00 98.56 111 LYS A N 1
ATOM 852 C CA . LYS A 1 111 ? -9.204 -16.282 13.127 1.00 98.56 111 LYS A CA 1
ATOM 853 C C . LYS A 1 111 ? -9.257 -15.857 14.597 1.00 98.56 111 LYS A C 1
ATOM 855 O O . LYS A 1 111 ? -9.165 -16.718 15.460 1.00 98.56 111 LYS A O 1
ATOM 860 N N . THR A 1 112 ? -9.414 -14.561 14.867 1.00 98.38 112 THR A N 1
ATOM 861 C CA . THR A 1 112 ? -9.481 -14.022 16.236 1.00 98.38 112 THR A CA 1
ATOM 862 C C . THR A 1 112 ? -10.693 -14.543 17.005 1.00 98.38 112 THR A C 1
ATOM 864 O O . THR A 1 112 ? -10.564 -14.834 18.181 1.00 98.38 112 THR A O 1
ATOM 867 N N . ALA A 1 113 ? -11.857 -14.687 16.363 1.00 98.31 113 ALA A N 1
ATOM 868 C CA . ALA A 1 113 ? -13.056 -15.222 17.019 1.00 98.31 113 ALA A CA 1
ATOM 869 C C . ALA A 1 113 ? -13.008 -16.743 17.256 1.00 98.31 113 ALA A C 1
ATOM 871 O O . ALA A 1 113 ? -13.731 -17.258 18.105 1.00 98.31 113 ALA A O 1
ATOM 872 N N . ARG A 1 114 ? -12.222 -17.467 16.452 1.00 98.44 114 ARG A N 1
ATOM 873 C CA . ARG A 1 114 ? -12.040 -18.918 16.571 1.00 98.44 114 ARG A CA 1
ATOM 874 C C . ARG A 1 114 ? -11.124 -19.293 17.739 1.00 98.44 114 ARG A C 1
ATOM 876 O O . ARG A 1 114 ? -11.359 -20.333 18.349 1.00 98.44 114 ARG A O 1
ATOM 883 N N . ASP A 1 115 ? -10.054 -18.525 17.937 1.00 97.75 115 ASP A N 1
ATOM 884 C CA . ASP A 1 115 ? -9.020 -18.763 18.958 1.00 97.75 115 ASP A CA 1
ATOM 885 C C . ASP A 1 115 ? -9.502 -18.358 20.362 1.00 97.75 115 ASP A C 1
ATOM 887 O O . ASP A 1 115 ? -9.158 -19.092 21.318 1.00 97.75 115 ASP A O 1
#

Nearest PDB structures (foldseek):
  8cmx-assembly1_B  TM=9.101E-01  e=1.762E-05  Aspergillus fumigatus
  8cmx-assembly1_A  TM=9.018E-01  e=1.638E-05  Aspergillus fumigatus
  4q6r-assembly1_B  TM=9.317E-01  e=5.243E-05  Homo sapiens
  3mc6-assembly2_C-3  TM=8.650E-01  e=8.722E-05  Saccharomyces cerevisiae
  3mc6-assembly1_A-2  TM=8.650E-01  e=8.722E-05  Saccharomyces cerevisiae

Sequence (115 aa):
MSTEILSLPQKGRTKKEILAEMRAARDHDIKWEQGRVFGLVYHISDEIDNLLKEAFTMFFAENGLNPTAFPSLRKFETEVVAMTAALLGGDQNVCGNITTGGTESLLMAVKTARD

Radius of gyration: 20.14 Å; Cα contacts (8 Å, |Δi|>4): 32; chains: 1; bounding box: 40×38×48 Å

Mean predicted aligned error: 4.85 Å

Solvent-accessible surface area (backbone atoms only — not comparable to full-atom values): 7560 Å² total; per-residue (Å²): 129,87,88,70,86,86,71,84,70,95,60,89,75,54,72,66,59,54,55,50,51,54,50,62,54,54,70,74,50,82,68,52,91,76,71,81,54,90,65,101,67,91,81,86,48,72,68,57,52,49,53,52,52,51,54,47,64,75,50,67,86,68,59,84,90,41,50,85,83,35,52,66,58,48,50,53,53,51,51,51,45,51,52,51,37,50,74,73,73,46,60,94,86,61,82,82,78,88,66,97,41,71,69,53,50,50,52,54,52,54,53,61,73,70,109

pLDDT: mean 93.96, std 7.76, range [51.19, 98.75]

Foldseek 3Di:
DDPDDDDDDPDDDDPVVVVVVVVVVCVPDDPCVVVPDDDPDDDDDPVVVVVVVVVCVVCVPPDPPDCVVPVVVVVVQQVVQVVVCVVVVHDPVDDDGDDPDDVVVVVVVVVVVVD